Protein AF-X0WWG2-F1 (afdb_monomer_lite)

Sequence (124 aa):
EMFRPFAPSILHEHGHEYFRNYQESPYMERAISFRKEVKEKVPGVVHVDGTGRIQTVKRHWNEKFYDLITAFRKITGIPLIINTSFNVMGKPIIHSVEDAIAVFFTTGLDALVIEDWLFEKSKE

Foldseek 3Di:
DPADAWAKEFEQVCQVVFFDPGDADQPLPDKTATDPVCCVVCVRQAHPVRIGSYHYD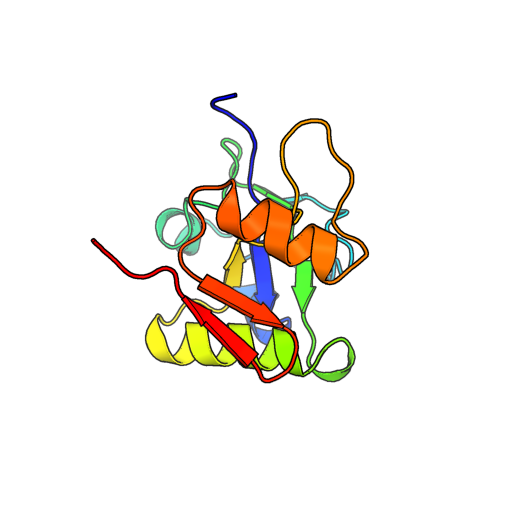DCVVPVVVQVVLVVVCVVRVGRIDTDDAQADPPDHRDDDPVRNVVSCVVDPDQWDDDPPDIDGDDDD

Radius of gyration: 15.63 Å; chains: 1; bounding box: 34×36×42 Å

Structure (mmCIF, N/CA/C/O backbone):
data_AF-X0WWG2-F1
#
_entry.id   AF-X0WWG2-F1
#
loop_
_atom_site.group_PDB
_atom_site.id
_atom_site.type_symbol
_atom_site.label_atom_id
_atom_site.label_alt_id
_atom_site.label_comp_id
_atom_site.label_asym_id
_atom_site.label_entity_id
_atom_site.label_seq_id
_atom_site.pdbx_PDB_ins_code
_atom_site.Cartn_x
_atom_site.Cartn_y
_atom_site.Cartn_z
_atom_site.occupancy
_atom_site.B_iso_or_equiv
_atom_site.auth_seq_id
_atom_site.auth_comp_id
_atom_site.auth_asym_id
_atom_site.auth_atom_id
_atom_site.pdbx_PDB_model_num
ATOM 1 N N . GLU A 1 1 ? 6.204 18.388 4.949 1.00 50.50 1 GLU A N 1
ATOM 2 C CA . GLU A 1 1 ? 7.228 18.185 3.900 1.00 50.50 1 GLU A CA 1
ATOM 3 C C . GLU A 1 1 ? 6.498 17.824 2.607 1.00 50.50 1 GLU A C 1
ATOM 5 O O . GLU A 1 1 ? 5.713 16.889 2.640 1.00 50.50 1 GLU A O 1
ATOM 10 N N . MET A 1 2 ? 6.646 18.598 1.524 1.00 55.53 2 MET A N 1
ATOM 11 C CA . MET A 1 2 ? 5.785 18.482 0.324 1.00 55.53 2 MET A CA 1
ATOM 12 C C . MET A 1 2 ? 6.144 17.326 -0.630 1.00 55.53 2 MET A C 1
ATOM 14 O O . MET A 1 2 ? 5.392 17.067 -1.560 1.00 55.53 2 MET A O 1
ATOM 18 N N . PHE A 1 3 ? 7.262 16.624 -0.414 1.00 61.81 3 PHE A N 1
ATOM 19 C CA . PHE A 1 3 ? 7.834 15.710 -1.416 1.00 61.81 3 PHE A CA 1
ATOM 20 C C . PHE A 1 3 ? 8.129 14.298 -0.899 1.00 61.81 3 PHE A C 1
ATOM 22 O O . PHE A 1 3 ? 8.975 13.610 -1.464 1.00 61.81 3 PHE A O 1
ATOM 29 N N . ARG A 1 4 ? 7.473 13.840 0.174 1.00 72.88 4 ARG A N 1
ATOM 30 C CA . ARG A 1 4 ? 7.683 12.469 0.659 1.00 72.88 4 ARG A CA 1
ATOM 31 C C . ARG A 1 4 ? 6.950 11.481 -0.262 1.00 72.88 4 ARG A C 1
ATOM 33 O O . ARG A 1 4 ? 5.722 11.525 -0.296 1.00 72.88 4 ARG A O 1
ATOM 40 N N . PRO A 1 5 ? 7.658 10.610 -1.004 1.00 80.00 5 PRO A N 1
ATOM 41 C CA . PRO A 1 5 ? 7.002 9.665 -1.894 1.00 80.00 5 PRO A CA 1
ATOM 42 C C . PRO A 1 5 ? 6.290 8.561 -1.104 1.00 80.00 5 PRO A C 1
ATOM 44 O O . PRO A 1 5 ? 6.786 8.112 -0.067 1.00 80.00 5 PRO A O 1
ATOM 47 N N . PHE A 1 6 ? 5.154 8.093 -1.624 1.00 89.88 6 PHE A N 1
ATOM 48 C CA . PHE A 1 6 ? 4.428 6.945 -1.084 1.00 89.88 6 PHE A CA 1
ATOM 49 C C . PHE A 1 6 ? 4.765 5.658 -1.837 1.00 89.88 6 PHE A C 1
ATOM 51 O O . PHE A 1 6 ? 5.034 5.663 -3.037 1.00 89.88 6 PHE A O 1
ATOM 58 N N . ALA A 1 7 ? 4.736 4.542 -1.112 1.00 92.94 7 ALA A N 1
ATOM 59 C CA . ALA A 1 7 ? 5.033 3.220 -1.642 1.00 92.94 7 ALA A CA 1
ATOM 60 C C . ALA A 1 7 ? 3.741 2.490 -2.051 1.00 92.94 7 ALA A C 1
ATOM 62 O O . ALA A 1 7 ? 2.783 2.478 -1.271 1.00 92.94 7 ALA A O 1
ATOM 63 N N . PRO A 1 8 ? 3.694 1.859 -3.239 1.00 96.88 8 PRO A N 1
ATOM 64 C CA . PRO A 1 8 ? 2.597 0.977 -3.606 1.00 96.88 8 PRO A CA 1
ATOM 65 C C . PRO A 1 8 ? 2.798 -0.439 -3.061 1.00 96.88 8 PRO A C 1
ATOM 67 O O . PRO A 1 8 ? 3.853 -1.042 -3.264 1.00 96.88 8 PRO A O 1
ATOM 70 N N . SER A 1 9 ? 1.750 -1.017 -2.485 1.00 98.38 9 SER A N 1
ATOM 71 C CA . SER A 1 9 ? 1.622 -2.463 -2.289 1.00 98.38 9 SER A CA 1
ATOM 72 C C . SER A 1 9 ? 0.783 -3.051 -3.414 1.00 98.38 9 SER A C 1
ATOM 74 O O . SER A 1 9 ? -0.361 -2.642 -3.585 1.00 98.38 9 SER A O 1
ATOM 76 N N . ILE A 1 10 ? 1.346 -3.981 -4.189 1.00 98.50 10 ILE A N 1
ATOM 77 C CA . ILE A 1 10 ? 0.729 -4.554 -5.394 1.00 98.50 10 ILE A CA 1
ATOM 78 C C . ILE A 1 10 ? 0.554 -6.071 -5.272 1.00 98.50 10 ILE A C 1
ATOM 80 O O . ILE A 1 10 ? 1.446 -6.773 -4.784 1.00 98.50 10 ILE A O 1
ATOM 84 N N . LEU A 1 11 ? -0.579 -6.575 -5.766 1.00 98.75 11 LEU A N 1
ATOM 85 C CA . LEU A 1 11 ? -0.804 -8.009 -5.956 1.00 98.75 11 LEU A CA 1
ATOM 86 C C . LEU A 1 11 ? 0.223 -8.576 -6.941 1.00 98.75 11 LEU A C 1
ATOM 88 O O . LEU A 1 11 ? 0.357 -8.084 -8.064 1.00 98.75 11 LEU A O 1
ATOM 92 N N . HIS A 1 12 ? 0.948 -9.607 -6.517 1.00 98.44 12 HIS A N 1
ATOM 93 C CA . HIS A 1 12 ? 2.068 -10.176 -7.265 1.00 98.44 12 HIS A CA 1
ATOM 94 C C . HIS A 1 12 ? 1.725 -10.517 -8.723 1.00 98.44 12 HIS A C 1
ATOM 96 O O . HIS A 1 12 ? 2.475 -10.166 -9.633 1.00 98.44 12 HIS A O 1
ATOM 102 N N . GLU A 1 13 ? 0.570 -11.140 -8.953 1.00 98.44 13 GLU A N 1
ATOM 103 C CA . GLU A 1 13 ? 0.089 -11.560 -10.270 1.00 98.44 13 GLU A CA 1
ATOM 104 C C . GLU A 1 13 ? -0.103 -10.398 -11.258 1.00 98.44 13 GLU A C 1
ATOM 106 O O . GLU A 1 13 ? -0.016 -10.605 -12.465 1.00 98.44 13 GLU A O 1
ATOM 111 N N . HIS A 1 14 ? -0.286 -9.170 -10.761 1.00 98.25 14 HIS A N 1
ATOM 112 C CA . HIS A 1 14 ? -0.435 -7.962 -11.576 1.00 98.25 14 HIS A CA 1
ATOM 113 C C . HIS A 1 14 ? 0.859 -7.139 -11.677 1.00 98.25 14 HIS A C 1
ATOM 115 O O . HIS A 1 14 ? 0.905 -6.130 -12.385 1.00 98.25 14 HIS A O 1
ATOM 121 N N . GLY A 1 15 ? 1.941 -7.558 -11.013 1.00 97.69 15 GLY A N 1
ATOM 122 C CA . GLY A 1 15 ? 3.212 -6.831 -10.977 1.00 97.69 15 GLY A CA 1
ATOM 123 C C . GLY A 1 15 ? 3.767 -6.498 -12.365 1.00 97.69 15 GLY A C 1
ATOM 124 O O . GLY A 1 15 ? 4.146 -5.356 -12.642 1.00 97.69 15 GLY A O 1
ATOM 125 N N . HIS A 1 16 ? 3.743 -7.472 -13.277 1.00 97.75 16 HIS A N 1
ATOM 126 C CA . HIS A 1 16 ? 4.247 -7.319 -14.645 1.00 97.75 16 HIS A CA 1
ATOM 127 C C . HIS A 1 16 ? 3.423 -6.359 -15.515 1.00 97.75 16 HIS A C 1
ATOM 129 O O . HIS A 1 16 ? 3.956 -5.841 -16.502 1.00 97.75 16 HIS A O 1
ATOM 135 N N . GLU A 1 17 ? 2.160 -6.106 -15.163 1.00 97.62 17 GLU A N 1
ATOM 136 C CA . GLU A 1 17 ? 1.277 -5.161 -15.860 1.00 97.62 17 GLU A CA 1
ATOM 137 C C . GLU A 1 17 ? 1.572 -3.707 -15.472 1.00 97.62 17 GLU A C 1
ATOM 139 O O . GLU A 1 17 ? 1.309 -2.799 -16.257 1.00 97.62 17 GLU A O 1
ATOM 144 N N . TYR A 1 18 ? 2.149 -3.479 -14.286 1.00 97.81 18 TYR A N 1
ATOM 145 C CA . TYR A 1 18 ? 2.417 -2.136 -13.763 1.00 97.81 18 TYR A CA 1
ATOM 146 C C . TYR A 1 18 ? 3.889 -1.732 -13.845 1.00 97.81 18 TYR A C 1
ATOM 148 O O . TYR A 1 18 ? 4.189 -0.553 -14.038 1.00 97.81 18 TYR A O 1
ATOM 156 N N . PHE A 1 19 ? 4.815 -2.688 -13.753 1.00 97.75 19 PHE A N 1
ATOM 157 C CA . PHE A 1 19 ? 6.248 -2.413 -13.646 1.00 97.75 19 PHE A CA 1
ATOM 158 C C . PHE A 1 19 ? 7.055 -3.015 -14.800 1.00 97.75 19 PHE A C 1
ATOM 160 O O . PHE A 1 19 ? 6.789 -4.116 -15.287 1.00 97.75 19 PHE A O 1
ATOM 167 N N . ARG A 1 20 ? 8.080 -2.280 -15.246 1.00 97.19 20 ARG A N 1
ATOM 168 C CA . ARG A 1 20 ? 9.086 -2.780 -16.194 1.00 97.19 20 ARG A CA 1
ATOM 169 C C . ARG A 1 20 ? 10.062 -3.683 -15.450 1.00 97.19 20 ARG A C 1
ATOM 171 O O . ARG A 1 20 ? 10.541 -3.293 -14.391 1.00 97.19 20 ARG A O 1
ATOM 178 N N . ASN A 1 21 ? 10.386 -4.843 -16.026 1.00 94.06 21 ASN A N 1
ATOM 179 C CA . ASN A 1 21 ? 11.281 -5.836 -15.414 1.00 94.06 21 ASN A CA 1
ATOM 180 C C . ASN A 1 21 ? 10.887 -6.151 -13.964 1.00 94.06 21 ASN A C 1
ATOM 182 O O . ASN A 1 21 ? 11.736 -6.140 -13.075 1.00 94.06 21 ASN A O 1
ATOM 186 N N . TYR A 1 22 ? 9.586 -6.352 -13.731 1.00 96.75 22 TYR A N 1
ATOM 187 C CA . TYR A 1 22 ? 9.053 -6.611 -12.401 1.00 96.75 22 TYR A CA 1
ATOM 188 C C . TYR A 1 22 ? 9.821 -7.743 -11.709 1.00 96.75 22 TYR A C 1
ATOM 190 O O . TYR A 1 22 ? 10.061 -8.804 -12.287 1.00 96.75 22 TYR A O 1
ATOM 198 N N . GLN A 1 23 ? 10.195 -7.472 -10.465 1.00 94.88 23 GLN A N 1
ATOM 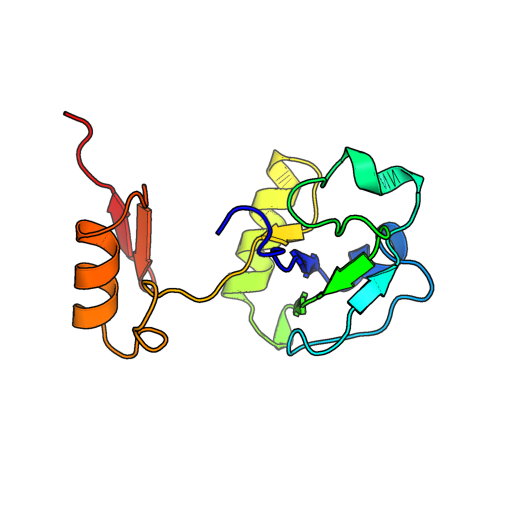199 C CA . GLN A 1 23 ? 10.799 -8.412 -9.540 1.00 94.88 23 GLN A CA 1
ATOM 200 C C . GLN A 1 23 ? 10.069 -8.289 -8.213 1.00 94.88 23 GLN A C 1
ATOM 202 O O . GLN A 1 23 ? 9.623 -7.203 -7.836 1.00 94.88 23 GLN A O 1
ATOM 207 N N . GLU A 1 24 ? 9.980 -9.399 -7.497 1.00 96.12 24 GLU A N 1
ATOM 208 C CA . GLU A 1 24 ? 9.415 -9.396 -6.158 1.00 96.12 24 GLU A CA 1
ATOM 209 C C . GLU A 1 24 ? 10.258 -8.522 -5.228 1.00 96.12 24 GLU A C 1
ATOM 211 O O . GLU A 1 24 ? 11.487 -8.585 -5.224 1.00 96.12 24 GLU A O 1
ATOM 216 N N . SER A 1 25 ? 9.572 -7.712 -4.430 1.00 96.31 25 SER A N 1
ATOM 217 C CA . SER A 1 25 ? 10.173 -6.886 -3.386 1.00 96.31 25 SER A CA 1
ATOM 218 C C . SER A 1 25 ? 9.229 -6.898 -2.183 1.00 96.31 25 SER A C 1
ATOM 220 O O . SER A 1 25 ? 8.301 -6.093 -2.119 1.00 96.31 25 SER A O 1
ATOM 222 N N . PRO A 1 26 ? 9.337 -7.894 -1.289 1.00 95.81 26 PRO A N 1
ATOM 223 C CA . PRO A 1 26 ? 8.405 -8.053 -0.171 1.00 95.81 26 PRO A CA 1
ATOM 224 C C . PRO A 1 26 ? 8.549 -6.977 0.917 1.00 95.81 26 PRO A C 1
ATOM 226 O O . PRO A 1 26 ? 7.614 -6.789 1.697 1.00 95.81 26 PRO A O 1
ATOM 229 N N . TYR A 1 27 ? 9.675 -6.257 0.974 1.00 95.94 27 TYR A N 1
ATOM 230 C CA . TYR A 1 27 ? 10.030 -5.386 2.100 1.00 95.94 27 TYR A CA 1
ATOM 231 C C . TYR A 1 27 ? 10.165 -3.907 1.722 1.00 95.94 27 TYR A C 1
ATOM 233 O O . TYR A 1 27 ? 10.749 -3.134 2.481 1.00 95.94 27 TYR A O 1
ATOM 241 N N . MET A 1 28 ? 9.616 -3.486 0.575 1.00 94.62 28 MET A N 1
ATOM 242 C CA . MET A 1 28 ? 9.735 -2.104 0.091 1.00 94.62 28 MET A CA 1
ATOM 243 C C . MET A 1 28 ? 11.185 -1.627 -0.019 1.00 94.62 28 MET A C 1
ATOM 245 O O . MET A 1 28 ? 11.489 -0.465 0.243 1.00 94.62 28 MET A O 1
ATOM 249 N N . GLU A 1 29 ? 12.099 -2.513 -0.401 1.00 93.50 29 GLU A N 1
ATOM 250 C CA . GLU A 1 29 ? 13.531 -2.222 -0.450 1.00 93.50 29 GLU A CA 1
ATOM 251 C C . GLU A 1 29 ? 14.023 -1.799 -1.842 1.00 93.50 29 GLU A C 1
ATOM 253 O O . GLU A 1 29 ? 15.159 -1.347 -1.983 1.00 93.50 29 GLU A O 1
ATOM 258 N N . ARG A 1 30 ? 13.174 -1.901 -2.878 1.00 92.38 30 ARG A N 1
ATOM 259 C CA . ARG A 1 30 ? 13.539 -1.600 -4.273 1.00 92.38 30 ARG A CA 1
ATOM 260 C C . ARG A 1 30 ? 12.592 -0.596 -4.916 1.00 92.38 30 ARG A C 1
ATOM 262 O O . ARG A 1 30 ? 11.374 -0.753 -4.868 1.00 92.38 30 ARG A O 1
ATOM 269 N N . ALA A 1 31 ? 13.167 0.403 -5.582 1.00 95.19 31 ALA A N 1
ATOM 270 C CA . ALA A 1 31 ? 12.444 1.253 -6.520 1.00 95.19 31 ALA A CA 1
ATOM 271 C C . ALA A 1 31 ? 12.498 0.635 -7.921 1.00 95.19 31 ALA A C 1
ATOM 273 O O . ALA A 1 31 ? 13.578 0.342 -8.434 1.00 95.19 31 ALA A O 1
ATOM 274 N N . ILE A 1 32 ? 11.335 0.430 -8.540 1.00 95.69 32 ILE A N 1
ATOM 275 C CA . ILE A 1 32 ? 11.213 -0.149 -9.882 1.00 95.69 32 ILE A CA 1
ATOM 276 C C . ILE A 1 32 ? 10.461 0.832 -10.781 1.00 95.69 32 ILE A C 1
ATOM 278 O O . ILE A 1 32 ? 9.581 1.568 -10.340 1.00 95.69 32 ILE A O 1
ATOM 282 N N . SER A 1 33 ? 10.826 0.875 -12.062 1.00 97.50 33 SER A N 1
ATOM 283 C CA . SER A 1 33 ? 10.157 1.725 -13.047 1.00 97.50 33 SER A CA 1
ATOM 284 C C . SER A 1 33 ? 8.734 1.256 -13.335 1.00 97.50 33 SER A C 1
ATOM 286 O O . SER A 1 33 ? 8.537 0.114 -13.755 1.00 97.50 33 SER A O 1
ATOM 288 N N . PHE A 1 34 ? 7.768 2.168 -13.265 1.00 97.88 34 PHE A N 1
ATOM 289 C CA . PHE A 1 34 ? 6.442 1.922 -13.820 1.00 97.88 34 PHE A CA 1
ATOM 290 C C . PHE A 1 34 ? 6.484 1.826 -15.349 1.00 97.88 34 PHE A C 1
ATOM 292 O O . PHE A 1 34 ? 7.308 2.456 -16.028 1.00 97.88 34 PHE A O 1
ATOM 299 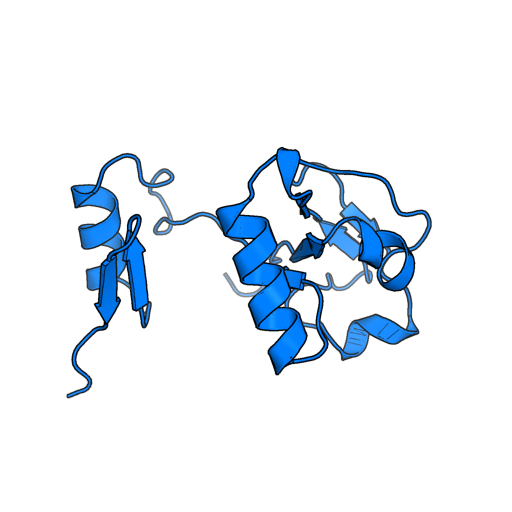N N . ARG A 1 35 ? 5.549 1.058 -15.902 1.00 98.00 35 ARG A N 1
ATOM 300 C CA . ARG A 1 35 ? 5.188 1.109 -17.320 1.00 98.00 35 ARG A CA 1
ATOM 301 C C . ARG A 1 35 ? 4.501 2.435 -17.635 1.00 98.00 35 ARG A C 1
ATOM 303 O O . ARG A 1 35 ? 3.804 2.991 -16.792 1.00 98.00 35 ARG A O 1
ATOM 310 N N . LYS A 1 36 ? 4.715 2.972 -18.837 1.00 96.62 36 LYS A N 1
ATOM 311 C CA . LYS A 1 36 ? 4.263 4.328 -19.196 1.00 96.62 36 LYS A CA 1
ATOM 312 C C . LYS A 1 36 ? 2.736 4.442 -19.160 1.00 96.62 36 LYS A C 1
ATOM 314 O O . LYS A 1 36 ? 2.214 5.470 -18.750 1.00 96.62 36 LYS A O 1
ATOM 319 N N . GLU A 1 37 ? 2.047 3.372 -19.531 1.00 96.12 37 GLU A N 1
ATOM 320 C CA . GLU A 1 37 ? 0.600 3.296 -19.736 1.00 96.12 37 GLU A CA 1
ATOM 321 C C . GLU A 1 37 ? -0.201 3.312 -18.423 1.00 96.12 37 GLU A C 1
ATOM 323 O O . GLU A 1 37 ? -1.408 3.552 -18.439 1.00 96.12 37 GLU A O 1
ATOM 328 N N . VAL A 1 38 ? 0.452 3.044 -17.285 1.00 96.19 38 VAL A N 1
ATOM 329 C CA . VAL A 1 38 ? -0.206 2.973 -15.971 1.00 96.19 38 VAL A CA 1
ATOM 330 C C . VAL A 1 38 ? 0.108 4.156 -15.060 1.00 96.19 38 VAL A C 1
ATOM 332 O O . VAL A 1 38 ? -0.592 4.329 -14.071 1.00 96.19 38 VAL A O 1
ATOM 335 N N . LYS A 1 39 ? 1.119 4.983 -15.371 1.00 95.38 39 LYS A N 1
ATOM 336 C CA . LYS A 1 39 ? 1.574 6.069 -14.478 1.00 95.38 39 LYS A CA 1
ATOM 337 C C . LYS A 1 39 ? 0.442 7.024 -14.098 1.00 95.38 39 LYS A C 1
ATOM 339 O O . LYS A 1 39 ? 0.214 7.260 -12.918 1.00 95.38 39 LYS A O 1
ATOM 344 N N . GLU A 1 40 ? -0.319 7.472 -15.093 1.00 95.19 40 GLU A N 1
ATOM 345 C CA . GLU A 1 40 ? -1.456 8.384 -14.902 1.00 95.19 40 GLU A CA 1
ATOM 346 C C . GLU A 1 40 ? -2.631 7.741 -14.151 1.00 95.19 40 GLU A C 1
ATOM 348 O O . GLU A 1 40 ? -3.479 8.444 -13.612 1.00 95.19 40 GLU A O 1
ATOM 353 N N . LYS A 1 41 ? -2.693 6.403 -14.083 1.00 95.31 41 LYS A N 1
ATOM 354 C CA . LYS A 1 41 ? -3.737 5.695 -13.328 1.00 95.31 41 LYS A CA 1
ATOM 355 C C . LYS A 1 41 ? -3.458 5.676 -11.828 1.00 95.31 41 LYS A C 1
ATOM 357 O O . LYS A 1 41 ? -4.391 5.528 -11.046 1.00 95.31 41 LYS A O 1
ATOM 362 N N . VAL A 1 42 ? -2.190 5.777 -11.425 1.00 95.88 42 VAL A N 1
ATOM 363 C CA . VAL A 1 42 ? -1.755 5.641 -10.025 1.00 95.88 42 VAL A CA 1
ATOM 364 C C . VAL A 1 42 ? -0.750 6.729 -9.610 1.00 95.88 42 VAL A C 1
ATOM 366 O O . VAL A 1 42 ? 0.277 6.420 -9.007 1.00 95.88 42 VAL A O 1
ATOM 369 N N . PRO A 1 43 ? -1.019 8.022 -9.879 1.00 94.38 43 PRO A N 1
ATOM 370 C CA . PRO A 1 43 ? -0.030 9.088 -9.694 1.00 94.38 43 PRO A CA 1
ATOM 371 C C . PRO A 1 43 ? 0.428 9.244 -8.236 1.00 94.38 43 PRO A C 1
ATOM 373 O O . PRO A 1 43 ? 1.558 9.652 -7.992 1.00 94.38 43 PRO A O 1
ATOM 376 N N . GLY A 1 44 ? -0.403 8.856 -7.259 1.00 93.12 44 GLY A N 1
ATOM 377 C CA . GLY A 1 44 ? -0.085 8.956 -5.829 1.00 93.12 44 GLY A CA 1
ATOM 378 C C . GLY A 1 44 ? 1.100 8.103 -5.356 1.00 93.12 44 GLY A C 1
ATOM 379 O O . GLY A 1 44 ? 1.591 8.320 -4.254 1.00 93.12 44 GLY A O 1
ATOM 380 N N . VAL A 1 45 ? 1.569 7.153 -6.171 1.00 94.94 45 VAL A N 1
ATOM 381 C CA . VAL A 1 45 ? 2.687 6.238 -5.855 1.00 94.94 45 VAL A CA 1
ATOM 382 C C . VAL A 1 45 ? 3.826 6.299 -6.879 1.00 94.94 45 VAL A C 1
ATOM 384 O O . VAL A 1 45 ? 4.753 5.489 -6.828 1.00 94.94 45 VAL A O 1
ATOM 387 N N . VAL A 1 46 ? 3.757 7.234 -7.830 1.00 95.44 46 VAL A N 1
ATOM 388 C CA . VAL A 1 46 ? 4.753 7.406 -8.894 1.00 95.44 46 VAL A CA 1
ATOM 389 C C . VAL A 1 46 ? 5.676 8.562 -8.518 1.00 95.44 46 VAL A C 1
ATOM 391 O O . VAL A 1 46 ? 5.245 9.699 -8.352 1.00 95.44 46 VAL A O 1
ATOM 394 N N . HIS A 1 47 ? 6.968 8.279 -8.386 1.00 93.62 47 HIS A N 1
ATOM 395 C CA . HIS A 1 47 ? 8.000 9.293 -8.201 1.00 93.62 47 HIS A CA 1
ATOM 396 C C . HIS A 1 47 ? 8.148 10.159 -9.461 1.00 93.62 47 HIS A C 1
ATOM 398 O O . HIS A 1 47 ? 7.782 9.750 -10.563 1.00 93.62 47 HIS A O 1
ATOM 404 N N . VAL A 1 48 ? 8.774 11.333 -9.325 1.00 92.06 48 VAL A N 1
ATOM 405 C CA . VAL A 1 48 ? 9.000 12.277 -10.439 1.00 92.06 48 VAL A CA 1
ATOM 406 C C . VAL A 1 48 ? 9.780 11.643 -11.604 1.00 92.06 48 VAL A C 1
ATOM 408 O O . VAL A 1 48 ? 9.527 11.958 -12.764 1.00 92.06 48 VAL A O 1
ATOM 411 N N . ASP A 1 49 ? 10.684 10.701 -11.322 1.00 93.44 49 ASP A N 1
ATOM 412 C CA . ASP A 1 49 ? 11.445 9.950 -12.333 1.00 93.44 49 ASP A CA 1
ATOM 413 C C . ASP A 1 49 ? 10.666 8.765 -12.951 1.00 93.44 49 ASP A C 1
ATOM 415 O O . ASP A 1 49 ? 11.155 8.062 -13.842 1.00 93.44 49 ASP A O 1
ATOM 419 N N . GLY A 1 50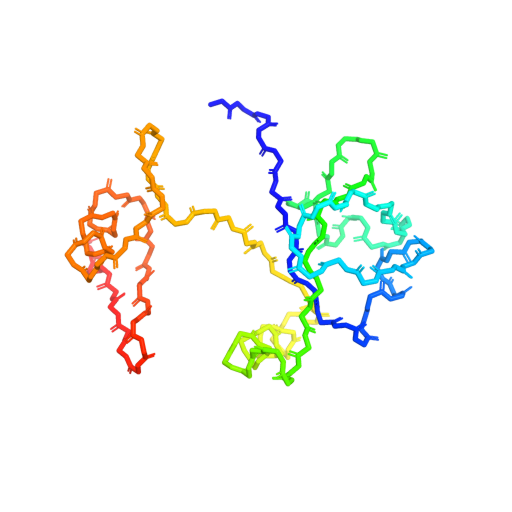 ? 9.425 8.539 -12.513 1.00 94.81 50 GLY A N 1
ATOM 420 C CA . GLY A 1 50 ? 8.561 7.457 -12.966 1.00 94.81 50 GLY A CA 1
ATOM 421 C C . GLY A 1 50 ? 8.815 6.102 -12.302 1.00 94.81 50 GLY A C 1
ATOM 422 O O . GLY A 1 50 ? 8.329 5.091 -12.822 1.00 94.81 50 GLY A O 1
ATOM 423 N N . THR A 1 51 ? 9.581 6.055 -11.212 1.00 95.81 51 THR A N 1
ATOM 424 C CA . THR A 1 51 ? 9.762 4.859 -10.377 1.00 95.81 51 THR A CA 1
ATOM 425 C C . THR A 1 51 ? 8.767 4.819 -9.215 1.00 95.81 51 THR A C 1
ATOM 427 O O . THR A 1 51 ? 8.062 5.787 -8.954 1.00 95.81 51 THR A O 1
ATOM 430 N N . GLY A 1 52 ? 8.673 3.686 -8.526 1.00 94.88 52 GLY A N 1
ATOM 431 C CA . GLY A 1 52 ? 7.978 3.566 -7.246 1.00 94.88 52 GLY A CA 1
ATOM 432 C C . GLY A 1 52 ? 8.626 2.484 -6.401 1.00 94.88 52 GLY A C 1
ATOM 433 O O . GLY A 1 52 ? 9.118 1.488 -6.937 1.00 94.88 52 GLY A O 1
ATOM 434 N N . ARG A 1 53 ? 8.661 2.688 -5.082 1.00 95.75 53 ARG A N 1
ATOM 435 C CA . ARG A 1 53 ? 9.236 1.722 -4.138 1.00 95.75 53 ARG A CA 1
ATOM 436 C C . ARG A 1 53 ? 8.196 0.691 -3.726 1.00 95.75 53 ARG A C 1
ATOM 438 O O . ARG A 1 53 ? 7.355 0.984 -2.886 1.00 95.75 53 ARG A O 1
ATOM 445 N N . ILE A 1 54 ? 8.232 -0.484 -4.335 1.00 96.19 54 ILE A N 1
ATOM 446 C CA . ILE A 1 54 ? 7.090 -1.400 -4.312 1.00 96.19 54 ILE A CA 1
ATOM 447 C C . ILE A 1 54 ? 7.132 -2.365 -3.128 1.00 96.19 54 ILE A C 1
ATOM 449 O O . ILE A 1 54 ? 8.199 -2.820 -2.736 1.00 96.19 54 ILE A O 1
ATOM 453 N N . GLN A 1 55 ? 5.962 -2.764 -2.641 1.00 98.31 55 GLN A N 1
ATOM 454 C CA . GLN A 1 55 ? 5.778 -3.986 -1.869 1.00 98.31 55 GLN A CA 1
ATOM 455 C C . GLN A 1 55 ? 5.035 -5.015 -2.715 1.00 98.31 55 GLN A C 1
ATOM 457 O O . GLN A 1 55 ? 3.931 -4.764 -3.192 1.00 98.31 55 GLN A O 1
ATOM 462 N N . THR A 1 56 ? 5.614 -6.197 -2.875 1.00 98.38 56 THR A N 1
ATOM 463 C CA . THR A 1 56 ? 4.921 -7.347 -3.459 1.00 98.38 56 THR A CA 1
ATOM 464 C C . THR A 1 56 ? 4.070 -8.038 -2.409 1.00 98.38 56 THR A C 1
ATOM 466 O O . THR A 1 56 ? 4.568 -8.381 -1.339 1.00 98.38 56 THR A O 1
ATOM 469 N N . VAL A 1 57 ? 2.805 -8.287 -2.739 1.00 98.56 57 VAL A N 1
ATOM 470 C CA . VAL A 1 57 ? 1.858 -8.982 -1.867 1.00 98.56 57 VAL A CA 1
ATOM 471 C C . VAL A 1 57 ? 1.435 -10.295 -2.515 1.00 98.56 57 VAL A C 1
ATOM 473 O O . VAL A 1 57 ? 0.941 -10.320 -3.642 1.00 98.56 57 VAL A O 1
ATOM 476 N N . LYS A 1 58 ? 1.621 -11.392 -1.779 1.00 98.62 58 LYS A N 1
ATOM 477 C CA . LYS A 1 58 ? 1.140 -12.732 -2.127 1.00 98.62 58 LYS A CA 1
ATOM 478 C C . LYS A 1 58 ? 0.223 -13.231 -1.024 1.00 98.62 58 LYS A C 1
ATOM 480 O O . LYS A 1 58 ? 0.512 -13.032 0.155 1.00 98.62 58 LYS A O 1
ATOM 485 N N . ARG A 1 59 ? -0.833 -13.952 -1.402 1.00 98.38 59 ARG A N 1
ATOM 486 C CA . ARG A 1 59 ? -1.835 -14.452 -0.452 1.00 98.38 59 ARG A CA 1
ATOM 487 C C . ARG A 1 59 ? -1.238 -15.309 0.667 1.00 98.38 59 ARG A C 1
ATOM 489 O O . ARG A 1 59 ? -1.606 -15.138 1.818 1.00 98.38 59 ARG A O 1
ATOM 496 N N . HIS A 1 60 ? -0.260 -16.162 0.354 1.00 98.19 60 HIS A N 1
ATOM 497 C CA . HIS A 1 60 ? 0.396 -17.017 1.352 1.00 98.19 60 HIS A CA 1
ATOM 498 C C . HIS A 1 60 ? 1.371 -16.274 2.286 1.00 98.19 60 HIS A C 1
ATOM 500 O O . HIS A 1 60 ? 1.820 -16.862 3.264 1.00 98.19 60 HIS A O 1
ATOM 506 N N . TRP A 1 61 ? 1.727 -15.016 1.996 1.00 97.62 61 TRP A N 1
ATOM 507 C CA . TRP A 1 61 ? 2.513 -14.175 2.911 1.00 97.62 61 TRP A CA 1
ATOM 508 C C . TRP A 1 61 ? 1.621 -13.401 3.875 1.00 97.62 61 TRP A C 1
ATOM 510 O O . TRP A 1 61 ? 1.969 -13.242 5.040 1.00 97.62 61 TRP A O 1
ATOM 520 N N . ASN A 1 62 ? 0.486 -12.897 3.387 1.00 97.56 62 ASN A N 1
ATOM 521 C CA . ASN A 1 62 ? -0.488 -12.175 4.195 1.00 97.56 62 ASN A CA 1
ATOM 522 C C . ASN A 1 62 ? -1.863 -12.217 3.514 1.00 97.56 62 ASN A C 1
ATOM 524 O O . ASN A 1 62 ? -2.134 -11.434 2.601 1.00 97.56 62 ASN A O 1
ATOM 528 N N . GLU A 1 63 ? -2.721 -13.138 3.954 1.00 98.12 63 GLU A N 1
ATOM 529 C CA . GLU A 1 63 ? -4.038 -13.364 3.352 1.00 98.12 63 GLU A CA 1
ATOM 530 C C . GLU A 1 63 ? -4.959 -12.151 3.525 1.00 98.12 63 GLU A C 1
ATOM 532 O O . GLU A 1 63 ? -5.498 -11.662 2.535 1.00 98.12 63 GLU A O 1
ATOM 537 N N . LYS A 1 64 ? -5.061 -11.596 4.744 1.00 97.38 64 LYS A N 1
ATOM 538 C CA . LYS A 1 64 ? -5.920 -10.432 5.033 1.00 97.38 64 LYS A CA 1
ATOM 539 C C . LYS A 1 64 ? -5.545 -9.221 4.168 1.00 97.38 64 LYS A C 1
ATOM 541 O O . LYS A 1 64 ? -6.416 -8.571 3.594 1.00 97.38 64 LYS A O 1
ATOM 546 N N . PHE A 1 65 ? -4.250 -8.927 4.032 1.00 98.06 65 PHE A N 1
ATOM 547 C CA . PHE A 1 65 ? -3.786 -7.791 3.230 1.00 98.06 65 PHE A CA 1
ATOM 548 C C . PHE A 1 65 ? -3.944 -8.031 1.723 1.00 98.06 65 PHE A C 1
ATOM 550 O O . PHE A 1 65 ? -4.322 -7.123 0.985 1.00 98.06 65 PHE A O 1
ATOM 557 N N . TYR A 1 66 ? -3.709 -9.260 1.257 1.00 98.69 66 TYR A N 1
ATOM 558 C CA . TYR A 1 66 ? -3.974 -9.642 -0.129 1.00 98.69 66 TYR A CA 1
ATOM 559 C C . TYR A 1 66 ? -5.465 -9.505 -0.476 1.00 98.69 66 TYR A C 1
ATOM 561 O O . TYR A 1 66 ? -5.815 -8.936 -1.514 1.00 98.69 66 TYR A O 1
ATOM 569 N N . ASP A 1 67 ? -6.351 -9.979 0.401 1.00 98.38 67 ASP A N 1
ATOM 570 C CA . ASP A 1 67 ? -7.798 -9.929 0.195 1.00 98.38 67 ASP A CA 1
ATOM 571 C C . ASP A 1 67 ? -8.316 -8.476 0.237 1.00 98.38 67 ASP A C 1
ATOM 573 O O . ASP A 1 67 ? -9.174 -8.118 -0.574 1.00 98.38 67 ASP A O 1
ATOM 577 N N . LEU A 1 68 ? -7.727 -7.603 1.070 1.00 98.25 68 LEU A N 1
ATOM 578 C CA . LEU A 1 68 ? -7.992 -6.157 1.068 1.00 98.25 68 LEU A CA 1
ATOM 579 C C . LEU A 1 68 ? -7.683 -5.518 -0.295 1.00 98.25 68 LEU A C 1
ATOM 581 O O . LEU A 1 68 ? -8.534 -4.838 -0.873 1.00 98.25 68 LEU A O 1
ATOM 585 N N . ILE A 1 69 ? -6.484 -5.750 -0.839 1.00 98.69 69 ILE A N 1
ATOM 586 C CA . ILE A 1 69 ? -6.096 -5.189 -2.143 1.00 98.69 69 ILE A CA 1
ATOM 587 C C . ILE A 1 69 ? -6.954 -5.798 -3.261 1.00 98.69 69 ILE A C 1
ATOM 589 O O . ILE A 1 69 ? -7.356 -5.102 -4.193 1.00 98.69 69 ILE A O 1
ATOM 593 N N . THR A 1 70 ? -7.302 -7.081 -3.155 1.00 98.75 70 THR A N 1
ATOM 594 C CA . THR A 1 70 ? -8.211 -7.751 -4.093 1.00 98.75 70 THR A CA 1
ATOM 595 C C . THR A 1 70 ? -9.606 -7.128 -4.074 1.00 98.75 70 THR A C 1
ATOM 597 O O . THR A 1 70 ? -10.192 -6.909 -5.136 1.00 98.75 70 THR A O 1
ATOM 600 N N . ALA A 1 71 ? -10.149 -6.814 -2.896 1.00 98.62 71 ALA A N 1
ATOM 601 C CA . ALA A 1 71 ? -11.427 -6.122 -2.758 1.00 98.62 71 ALA A CA 1
ATOM 602 C C . ALA A 1 71 ? -11.360 -4.707 -3.352 1.00 98.62 71 ALA A C 1
ATOM 604 O O . ALA A 1 71 ? -12.223 -4.342 -4.151 1.00 98.62 71 ALA A O 1
ATOM 605 N N . PHE A 1 72 ? -10.293 -3.956 -3.061 1.00 98.56 72 PHE A N 1
ATOM 606 C CA . PHE A 1 72 ? -10.054 -2.642 -3.661 1.00 98.56 72 PHE A CA 1
ATOM 607 C C . PHE A 1 72 ? -10.011 -2.717 -5.193 1.00 98.56 72 PHE A C 1
ATOM 609 O O . PHE A 1 72 ? -10.702 -1.956 -5.871 1.00 98.56 72 PHE A O 1
ATOM 616 N N . ARG A 1 73 ? -9.291 -3.696 -5.752 1.00 98.44 73 ARG A N 1
ATOM 617 C CA . ARG A 1 73 ? -9.224 -3.951 -7.197 1.00 98.44 73 ARG A CA 1
ATOM 618 C C . ARG A 1 73 ? -10.585 -4.277 -7.800 1.00 98.44 73 ARG A C 1
ATOM 620 O O . ARG A 1 73 ? -10.875 -3.812 -8.895 1.00 98.44 73 ARG A O 1
ATOM 627 N N . LYS A 1 74 ? -11.422 -5.075 -7.129 1.00 98.62 74 LYS A N 1
ATOM 628 C CA . LYS A 1 74 ? -12.776 -5.391 -7.622 1.00 98.62 74 LYS A CA 1
ATOM 629 C C . LYS A 1 74 ? -13.636 -4.133 -7.776 1.00 98.62 74 LYS A C 1
ATOM 631 O O . LYS A 1 74 ? -14.467 -4.092 -8.674 1.00 98.62 74 LYS A O 1
ATOM 636 N N . ILE A 1 75 ? -13.420 -3.130 -6.925 1.00 98.50 75 ILE A N 1
ATOM 637 C CA . ILE A 1 75 ? -14.159 -1.861 -6.941 1.00 98.50 75 ILE A CA 1
ATOM 638 C C . ILE A 1 75 ? -13.566 -0.885 -7.967 1.00 98.50 75 ILE A C 1
ATOM 640 O O . ILE A 1 75 ? -14.305 -0.240 -8.703 1.00 98.50 75 ILE A O 1
ATOM 644 N N . THR A 1 76 ? -12.238 -0.761 -8.019 1.00 97.88 76 THR A N 1
ATOM 645 C CA . THR A 1 76 ? -11.558 0.324 -8.754 1.00 97.88 76 THR A CA 1
ATOM 646 C C . THR A 1 76 ? -10.887 -0.115 -10.055 1.00 97.88 76 THR A C 1
ATOM 648 O O . THR A 1 76 ? -10.502 0.719 -10.870 1.00 97.88 76 THR A O 1
ATOM 651 N N . GLY A 1 77 ? -10.683 -1.418 -10.244 1.00 97.94 77 GLY A N 1
ATOM 652 C CA . GLY A 1 77 ? -9.818 -1.981 -11.282 1.00 97.94 77 GLY A CA 1
ATOM 653 C C . GLY A 1 77 ? -8.313 -1.864 -10.992 1.00 97.94 77 GLY A C 1
ATOM 654 O O . GLY A 1 77 ? -7.512 -2.364 -11.783 1.00 97.94 77 GLY A O 1
ATOM 655 N N . ILE A 1 78 ? -7.903 -1.241 -9.879 1.00 98.19 78 ILE A N 1
ATOM 656 C CA . ILE A 1 78 ? -6.495 -1.002 -9.532 1.00 98.19 78 ILE A CA 1
ATOM 657 C C . ILE A 1 78 ? -6.001 -2.076 -8.542 1.00 98.19 78 ILE A C 1
ATOM 659 O O . ILE A 1 78 ? -6.528 -2.175 -7.438 1.00 98.19 78 ILE A O 1
ATOM 663 N N . PRO A 1 79 ? -4.981 -2.887 -8.886 1.00 98.38 79 PRO A N 1
ATOM 664 C CA . PRO A 1 79 ? -4.473 -3.985 -8.060 1.00 98.38 79 PRO A CA 1
ATOM 665 C C . PRO A 1 79 ? -3.402 -3.541 -7.050 1.00 98.38 79 PRO A C 1
ATOM 667 O O . PRO A 1 79 ? -2.562 -4.351 -6.655 1.00 98.38 79 PRO A O 1
ATOM 670 N N . LEU A 1 80 ? -3.379 -2.256 -6.682 1.00 97.69 80 LEU A N 1
ATOM 671 C CA . LEU A 1 80 ? -2.410 -1.693 -5.747 1.00 97.69 80 LEU A CA 1
ATOM 672 C C . LEU A 1 80 ? -3.029 -0.629 -4.841 1.00 97.69 80 LEU A C 1
ATOM 674 O O . LEU A 1 80 ? -3.975 0.051 -5.233 1.00 97.69 80 LEU A O 1
ATOM 678 N N . ILE A 1 81 ? -2.458 -0.473 -3.650 1.00 97.94 81 ILE A N 1
ATOM 679 C CA . ILE A 1 81 ? -2.825 0.561 -2.674 1.00 97.94 81 ILE A CA 1
ATOM 680 C C . ILE A 1 81 ? -1.577 1.280 -2.165 1.00 97.94 81 ILE A C 1
ATOM 682 O O . ILE A 1 81 ? -0.471 0.742 -2.237 1.00 97.94 81 ILE A O 1
ATOM 686 N N . ILE A 1 82 ? -1.751 2.486 -1.625 1.00 96.94 82 ILE A N 1
ATOM 687 C CA . ILE A 1 82 ? -0.698 3.155 -0.856 1.00 96.94 82 ILE A CA 1
ATOM 688 C C . ILE A 1 82 ? -0.518 2.412 0.468 1.00 96.94 82 ILE A C 1
ATOM 690 O O . ILE A 1 82 ? -1.494 2.141 1.164 1.00 96.94 82 ILE A O 1
ATOM 694 N N . ASN A 1 83 ? 0.729 2.133 0.834 1.00 95.75 83 ASN A N 1
ATOM 695 C CA . ASN A 1 83 ? 1.081 1.616 2.148 1.00 95.75 83 ASN A CA 1
ATOM 696 C C . ASN A 1 83 ? 2.209 2.467 2.751 1.00 95.75 83 ASN A C 1
ATOM 698 O O . ASN A 1 83 ? 3.283 2.624 2.167 1.00 95.75 83 ASN A O 1
ATOM 702 N N . THR A 1 84 ? 1.937 3.052 3.915 1.00 93.12 84 THR A N 1
ATOM 703 C CA . THR A 1 84 ? 2.849 3.931 4.650 1.00 93.12 84 THR A CA 1
ATOM 704 C C . THR A 1 84 ? 2.884 3.531 6.119 1.00 93.12 84 THR A C 1
ATOM 706 O O . THR A 1 84 ? 1.987 2.852 6.612 1.00 93.12 84 THR A O 1
ATOM 709 N N . SER A 1 85 ? 3.922 3.963 6.833 1.00 93.50 85 SER A N 1
ATOM 710 C CA . SER A 1 85 ? 4.056 3.712 8.264 1.00 93.50 85 SER A CA 1
ATOM 711 C C . SER A 1 85 ? 2.857 4.265 9.033 1.00 93.50 85 SER A C 1
ATOM 713 O O . SER A 1 85 ? 2.499 5.435 8.887 1.00 93.50 85 SER A O 1
ATOM 715 N N . PHE A 1 86 ? 2.256 3.425 9.874 1.00 95.44 86 PHE A N 1
ATOM 716 C CA . PHE A 1 86 ? 1.209 3.859 10.785 1.00 95.44 86 PHE A CA 1
ATOM 717 C C . PHE A 1 86 ? 1.862 4.496 12.019 1.00 95.44 86 PHE A C 1
ATOM 719 O O . PHE A 1 86 ? 2.218 3.819 12.982 1.00 95.44 86 PHE A O 1
ATOM 726 N N . ASN A 1 87 ? 2.116 5.801 11.929 1.00 93.44 87 ASN A N 1
ATOM 727 C CA . ASN A 1 87 ? 2.704 6.634 12.975 1.00 93.44 87 ASN A CA 1
ATOM 728 C C . ASN A 1 87 ? 2.445 8.123 12.713 1.00 93.44 87 ASN A C 1
ATOM 730 O O . ASN A 1 87 ? 1.986 8.524 11.645 1.00 93.44 87 ASN A O 1
ATOM 734 N N . VAL A 1 88 ? 2.811 8.957 13.686 1.00 89.00 88 VAL A N 1
ATOM 735 C CA . VAL A 1 88 ? 2.975 10.403 13.495 1.00 89.00 88 VAL A CA 1
ATOM 736 C C . VAL A 1 88 ? 4.454 10.757 13.342 1.00 89.00 88 VAL A C 1
ATOM 738 O O . VAL A 1 88 ? 5.340 10.030 13.798 1.00 89.00 88 VAL A O 1
ATOM 741 N N . MET A 1 89 ? 4.741 11.890 12.699 1.00 86.44 89 MET A N 1
ATOM 742 C CA . MET A 1 89 ? 6.113 12.358 12.493 1.00 86.44 89 MET A CA 1
ATOM 743 C C . MET A 1 89 ? 6.868 12.465 13.828 1.00 86.44 89 MET A C 1
ATOM 745 O O . MET A 1 89 ? 6.391 13.089 14.772 1.00 86.44 89 MET A O 1
ATOM 749 N N . GL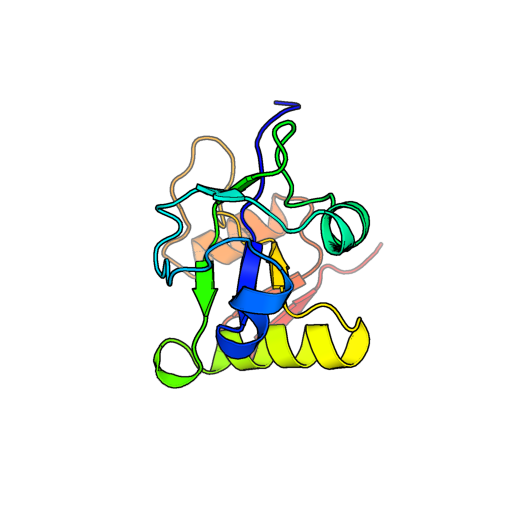Y A 1 90 ? 8.055 11.858 13.897 1.00 87.31 90 GLY A N 1
ATOM 750 C CA . GLY A 1 90 ? 8.885 11.841 15.106 1.00 87.31 90 GLY A CA 1
ATOM 751 C C . GLY A 1 90 ? 8.546 10.733 16.111 1.00 87.31 90 GLY A C 1
ATOM 752 O O . GLY A 1 90 ? 9.199 10.654 17.150 1.00 87.31 90 GLY A O 1
ATOM 753 N N . LYS A 1 91 ? 7.569 9.863 15.819 1.00 91.38 91 LYS A N 1
ATOM 754 C CA . LYS A 1 91 ? 7.251 8.671 16.620 1.00 91.38 91 LYS A CA 1
ATOM 755 C C . LYS A 1 91 ? 7.562 7.380 15.846 1.00 91.38 91 LYS A C 1
ATOM 757 O O . LYS A 1 91 ? 7.500 7.384 14.611 1.00 91.38 91 LYS A O 1
ATOM 762 N N . PRO A 1 92 ? 7.909 6.280 16.541 1.00 94.56 92 PRO A N 1
ATOM 763 C CA . PRO A 1 92 ? 8.032 4.967 15.910 1.00 94.56 92 PRO A CA 1
ATOM 764 C C . PRO A 1 92 ? 6.686 4.495 15.342 1.00 94.56 92 PRO A C 1
ATOM 766 O O . PRO A 1 92 ? 5.641 5.085 15.622 1.00 94.56 92 PRO A O 1
ATOM 769 N N . ILE A 1 93 ? 6.725 3.433 14.535 1.00 96.75 93 ILE A N 1
ATOM 770 C CA . ILE A 1 93 ? 5.517 2.688 14.154 1.00 96.75 93 ILE A CA 1
ATOM 771 C C . ILE A 1 93 ? 4.841 2.183 15.430 1.00 96.75 93 ILE A C 1
ATOM 773 O O . ILE A 1 93 ? 5.533 1.773 16.364 1.00 96.75 93 ILE A O 1
ATOM 777 N N . ILE A 1 94 ? 3.510 2.251 15.459 1.00 96.81 94 ILE A N 1
ATOM 778 C CA . ILE A 1 94 ? 2.708 1.758 16.581 1.00 96.81 94 ILE A CA 1
ATOM 779 C C . ILE A 1 94 ? 3.066 0.306 16.936 1.00 96.81 94 ILE A C 1
ATOM 781 O O . ILE A 1 94 ? 3.398 -0.492 16.057 1.00 96.81 94 ILE A O 1
ATOM 785 N N . HIS A 1 95 ? 2.982 -0.043 18.218 1.00 95.94 95 HIS A N 1
ATOM 786 C CA . HIS A 1 95 ? 3.227 -1.411 18.680 1.00 95.94 95 HIS A CA 1
ATOM 787 C C . HIS A 1 95 ? 2.088 -1.962 19.548 1.00 95.94 95 HIS A C 1
ATOM 789 O O . HIS A 1 95 ? 1.950 -3.179 19.665 1.00 95.94 95 HIS A O 1
ATOM 795 N N . SER A 1 96 ? 1.256 -1.103 20.142 1.00 95.94 96 SER A N 1
ATOM 796 C CA . SER A 1 96 ? 0.102 -1.524 20.943 1.00 95.94 96 SER A CA 1
ATOM 797 C C . SER A 1 96 ? -1.233 -0.988 20.412 1.00 95.94 96 SER A C 1
ATOM 799 O O . SER A 1 96 ? -1.286 -0.116 19.541 1.00 95.94 96 SER A O 1
ATOM 801 N N . VAL A 1 97 ? -2.340 -1.521 20.938 1.00 95.88 97 VAL A N 1
ATOM 802 C CA . VAL A 1 97 ? -3.692 -1.031 20.622 1.00 95.88 97 VAL A CA 1
ATOM 803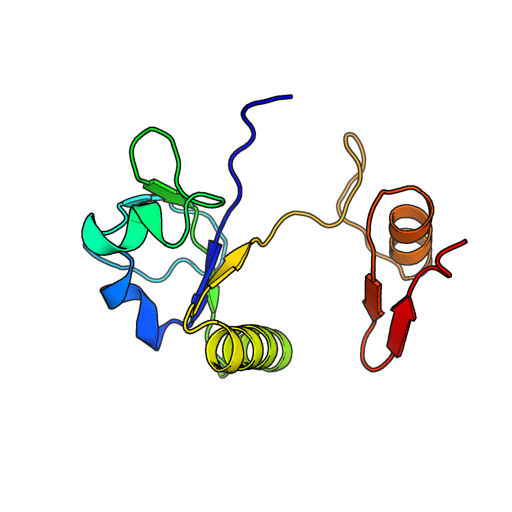 C C . VAL A 1 97 ? -3.863 0.408 21.109 1.00 95.88 97 VAL A C 1
ATOM 805 O O . VAL A 1 97 ? -4.460 1.228 20.418 1.00 95.88 97 VAL A O 1
ATOM 808 N N . GLU A 1 98 ? -3.288 0.740 22.263 1.00 95.38 98 GLU A N 1
ATOM 809 C CA . GLU A 1 98 ? -3.278 2.095 22.812 1.00 95.38 98 GLU A CA 1
ATOM 810 C C . GLU A 1 98 ? -2.550 3.064 21.875 1.00 95.38 98 GLU A C 1
ATOM 812 O O . GLU A 1 98 ? -3.063 4.155 21.622 1.00 95.38 98 GLU A O 1
ATOM 817 N N . ASP A 1 99 ? -1.413 2.655 21.296 1.00 95.75 99 ASP A N 1
ATOM 818 C CA . ASP A 1 99 ? -0.715 3.447 20.278 1.00 95.75 99 ASP A CA 1
ATOM 819 C C . ASP A 1 99 ? -1.600 3.663 19.040 1.00 95.75 99 ASP A C 1
ATOM 821 O O . ASP A 1 99 ? -1.712 4.787 18.545 1.00 95.75 99 ASP A O 1
ATOM 825 N N . ALA A 1 100 ? -2.250 2.602 18.541 1.00 96.25 100 ALA A N 1
ATOM 826 C CA . ALA A 1 100 ? -3.127 2.664 17.370 1.00 96.25 100 ALA A CA 1
ATOM 827 C C . ALA A 1 100 ? -4.294 3.636 17.584 1.00 96.25 100 ALA A C 1
ATOM 829 O O . ALA A 1 100 ? -4.564 4.485 16.732 1.00 96.25 100 ALA A O 1
ATOM 830 N N . ILE A 1 101 ? -4.947 3.547 18.745 1.00 95.25 101 ILE A N 1
ATOM 831 C CA . ILE A 1 101 ? -6.043 4.428 19.156 1.00 95.25 101 ILE A CA 1
ATOM 832 C C . ILE A 1 101 ? -5.541 5.868 19.289 1.00 95.25 101 ILE A C 1
ATOM 834 O O . ILE A 1 101 ? -6.165 6.787 18.756 1.00 95.25 101 ILE A O 1
ATOM 838 N N . ALA A 1 102 ? -4.396 6.082 19.944 1.00 94.12 102 ALA A N 1
ATOM 839 C CA . ALA A 1 102 ? -3.822 7.411 20.118 1.00 94.12 102 ALA A CA 1
ATOM 840 C C . ALA A 1 102 ? -3.508 8.073 18.770 1.00 94.12 102 ALA A C 1
ATOM 842 O O . ALA A 1 102 ? -3.909 9.216 18.543 1.00 94.12 102 ALA A O 1
ATOM 843 N N . VAL A 1 103 ? -2.848 7.364 17.845 1.00 95.56 103 VAL A N 1
ATOM 844 C CA . VAL A 1 103 ? -2.577 7.886 16.495 1.00 95.56 103 VAL A CA 1
ATOM 845 C C . VAL A 1 103 ? -3.883 8.117 15.740 1.00 95.56 103 VAL A C 1
ATOM 847 O O . VAL A 1 103 ? -4.047 9.168 15.123 1.00 95.56 103 VAL A O 1
ATOM 850 N N . PHE A 1 104 ? -4.840 7.192 15.809 1.00 95.75 104 PHE A N 1
ATOM 851 C CA . PHE A 1 104 ? -6.124 7.338 15.132 1.00 95.75 104 PHE A CA 1
ATOM 852 C C . PHE A 1 104 ? -6.858 8.608 15.567 1.00 95.75 104 PHE A C 1
ATOM 854 O O . PHE A 1 104 ? -7.194 9.421 14.710 1.00 95.75 104 PHE A O 1
ATOM 861 N N . PHE A 1 105 ? -7.030 8.857 16.868 1.00 93.75 105 PHE A N 1
ATOM 862 C CA . PHE A 1 105 ? -7.755 10.037 17.360 1.00 93.75 105 PHE A CA 1
ATOM 863 C C . PHE A 1 105 ? -7.001 11.364 17.201 1.00 93.75 105 PHE A C 1
ATOM 865 O O . PHE A 1 105 ? -7.639 12.409 17.117 1.00 93.75 105 PHE A O 1
ATOM 872 N N . THR A 1 106 ? -5.670 11.344 17.113 1.00 92.69 106 THR A N 1
ATOM 873 C CA . THR A 1 106 ? -4.847 12.567 16.999 1.00 92.69 106 THR A CA 1
ATOM 874 C C . THR A 1 106 ? -4.472 12.944 15.565 1.00 92.69 106 THR A C 1
ATOM 876 O O . THR A 1 106 ? -3.810 13.957 15.345 1.00 92.69 106 THR A O 1
ATOM 879 N N . THR A 1 107 ? -4.892 12.156 14.574 1.00 92.75 107 THR A N 1
ATOM 880 C CA . THR A 1 107 ? -4.616 12.395 13.148 1.00 92.75 107 THR A CA 1
ATOM 881 C C . THR A 1 107 ? -5.896 12.616 12.347 1.00 92.75 107 THR A C 1
ATOM 883 O O . THR A 1 107 ? -7.003 12.464 12.857 1.00 92.75 107 THR A O 1
ATOM 886 N N . GLY A 1 108 ? -5.758 12.953 11.064 1.00 92.25 108 GLY A N 1
ATOM 887 C CA . GLY A 1 108 ? -6.875 13.072 10.122 1.00 92.25 108 GLY A CA 1
ATOM 888 C C . GLY A 1 108 ? -7.375 11.744 9.540 1.00 92.25 108 GLY A C 1
ATOM 889 O O . GLY A 1 108 ? -8.014 11.772 8.500 1.00 92.25 108 GLY A O 1
ATOM 890 N N . LEU A 1 109 ? -7.049 10.593 10.141 1.00 95.25 109 LEU A N 1
ATOM 891 C CA . LEU A 1 109 ? -7.537 9.292 9.668 1.00 95.25 109 LEU A CA 1
ATOM 892 C C . LEU A 1 109 ? -9.059 9.173 9.842 1.00 95.25 109 LEU A C 1
ATOM 894 O O . LEU A 1 109 ? -9.584 9.535 10.901 1.00 95.25 109 LEU A O 1
ATOM 898 N N . ASP A 1 110 ? -9.725 8.625 8.823 1.00 95.44 110 ASP A N 1
ATOM 899 C CA . ASP A 1 110 ? -11.182 8.431 8.779 1.00 95.44 110 ASP A CA 1
ATOM 900 C C . ASP A 1 110 ? -11.638 7.161 9.513 1.00 95.44 110 ASP A C 1
ATOM 902 O O . ASP A 1 110 ? -12.633 7.174 10.240 1.00 95.44 110 ASP A O 1
ATOM 906 N N . ALA A 1 111 ? -10.887 6.071 9.338 1.00 96.88 111 ALA A N 1
ATOM 907 C CA . ALA A 1 111 ? -11.202 4.755 9.879 1.00 96.88 111 ALA A CA 1
ATOM 908 C C . ALA A 1 111 ? -9.953 4.031 10.406 1.00 96.88 111 ALA A C 1
ATOM 910 O O . ALA A 1 111 ? -8.842 4.226 9.907 1.00 96.88 111 ALA A O 1
ATOM 911 N N . LEU A 1 112 ? -10.156 3.168 11.400 1.00 97.12 112 LEU A N 1
ATOM 912 C CA . LEU A 1 112 ? -9.162 2.272 11.982 1.00 97.12 112 LEU A CA 1
ATOM 913 C C . LEU A 1 112 ? -9.728 0.853 12.001 1.00 97.12 112 LEU A C 1
ATOM 915 O O . LEU A 1 112 ? -10.810 0.623 12.533 1.00 97.12 112 LEU A O 1
ATOM 919 N N . VAL A 1 113 ? -8.975 -0.100 11.456 1.00 96.81 113 VAL A N 1
ATOM 920 C CA . VAL A 1 113 ? -9.307 -1.527 11.517 1.00 96.81 113 VAL A CA 1
ATOM 921 C C . VAL A 1 113 ? -8.309 -2.226 12.432 1.00 96.81 113 VAL A C 1
ATOM 923 O O . VAL A 1 113 ? -7.102 -2.140 12.204 1.00 96.81 113 VAL A O 1
ATOM 926 N N . ILE A 1 114 ? -8.810 -2.915 13.457 1.00 95.50 114 ILE A N 1
ATOM 927 C CA . ILE A 1 114 ? -8.020 -3.779 14.341 1.00 95.50 114 ILE A CA 1
ATOM 928 C C . ILE A 1 114 ? -8.684 -5.148 14.353 1.00 95.50 114 ILE A C 1
ATOM 930 O O . ILE A 1 114 ? -9.782 -5.307 14.884 1.00 95.50 114 ILE A O 1
ATOM 934 N N . GLU A 1 115 ? -8.003 -6.135 13.778 1.00 92.50 115 GLU A N 1
ATOM 935 C CA . GLU A 1 115 ? -8.564 -7.465 13.536 1.00 92.50 115 GLU A CA 1
ATOM 936 C C . GLU A 1 115 ? -9.927 -7.384 12.832 1.00 92.50 115 GLU A C 1
ATOM 938 O O . GLU A 1 115 ? -9.985 -6.950 11.683 1.00 92.50 115 GLU A O 1
ATOM 943 N N . ASP A 1 116 ? -11.001 -7.779 13.513 1.00 95.12 116 ASP A N 1
ATOM 944 C CA . ASP A 1 116 ? -12.360 -7.825 12.970 1.00 95.12 116 ASP A CA 1
ATOM 945 C C . ASP A 1 116 ? -13.212 -6.613 13.401 1.00 95.12 116 ASP A C 1
ATOM 947 O O . ASP A 1 116 ? -14.424 -6.587 13.191 1.00 95.12 116 ASP A O 1
ATOM 951 N N . TRP A 1 117 ? -12.584 -5.598 14.006 1.00 96.56 117 TRP A N 1
ATOM 952 C CA . TRP A 1 117 ? -13.239 -4.376 14.468 1.00 96.56 117 TRP A CA 1
ATOM 953 C C . TRP A 1 117 ? -12.917 -3.198 13.557 1.00 96.56 117 TRP A C 1
ATOM 955 O O . TRP A 1 117 ? -11.751 -2.910 13.282 1.00 96.56 117 TRP A O 1
ATOM 965 N N . LEU A 1 118 ? -13.962 -2.483 13.145 1.00 96.81 118 LEU A N 1
ATOM 966 C CA . LEU A 1 118 ? -13.882 -1.219 12.423 1.00 96.81 118 LEU A CA 1
ATOM 967 C C . LEU A 1 118 ? -14.313 -0.083 13.354 1.00 96.81 118 LEU A C 1
ATOM 969 O O . LEU A 1 118 ? -15.422 -0.092 13.886 1.00 96.81 118 LEU A O 1
ATOM 973 N N . PHE A 1 119 ? -13.439 0.902 13.516 1.00 96.69 119 PHE A N 1
ATOM 974 C CA . PHE A 1 119 ? -13.700 2.139 14.236 1.00 96.69 119 PHE A CA 1
ATOM 975 C C . PHE A 1 119 ? -13.731 3.291 13.237 1.00 96.69 119 PHE A C 1
ATOM 977 O O . PHE A 1 119 ? -12.783 3.483 12.477 1.00 96.69 119 PHE A O 1
ATOM 984 N N . GLU A 1 120 ? -14.795 4.081 13.265 1.00 96.44 120 GLU A N 1
ATOM 985 C CA . GLU A 1 120 ? -14.946 5.286 12.452 1.00 96.44 120 GLU A CA 1
ATOM 986 C C . GLU A 1 120 ? -15.149 6.479 13.378 1.00 96.44 120 GLU A C 1
ATOM 988 O O . GLU A 1 120 ? -15.806 6.372 14.418 1.00 96.44 120 GLU A O 1
ATOM 993 N N . LYS A 1 121 ? -14.583 7.631 13.018 1.00 92.06 121 LYS A N 1
ATOM 994 C CA . LYS A 1 121 ? -14.886 8.862 13.749 1.00 92.06 121 LYS A CA 1
ATOM 995 C C . LYS A 1 121 ? -16.282 9.329 13.375 1.00 92.06 121 LYS A C 1
ATOM 997 O O . LYS A 1 121 ? -16.617 9.426 12.194 1.00 92.06 121 LYS A O 1
ATOM 1002 N N . SER A 1 122 ? -17.079 9.658 14.385 1.00 86.69 122 SER A N 1
ATOM 1003 C CA . SER A 1 122 ? -18.338 10.366 14.192 1.00 86.69 122 SER A CA 1
ATOM 1004 C C . SER A 1 122 ? -18.065 11.667 13.441 1.00 86.69 122 SER A C 1
ATOM 1006 O O . SER A 1 122 ? -17.274 12.496 13.890 1.00 86.69 122 SER A O 1
ATOM 1008 N N . LYS A 1 123 ? -18.693 11.808 12.274 1.00 72.62 123 LYS A N 1
ATOM 1009 C CA . LYS A 1 123 ? -18.704 13.057 11.517 1.00 72.62 123 LYS A CA 1
ATOM 1010 C C . LYS A 1 123 ? -19.674 13.990 12.238 1.00 72.62 123 LYS A C 1
ATOM 1012 O O . LYS A 1 123 ? -20.871 13.708 12.238 1.00 72.62 123 LYS A O 1
ATOM 1017 N N . GLU A 1 124 ? -19.146 15.002 12.922 1.00 60.00 124 GLU A N 1
ATOM 1018 C CA . GLU A 1 124 ? -19.946 16.161 13.348 1.00 60.00 124 GLU A CA 1
ATOM 1019 C C . GLU A 1 124 ? -20.441 16.949 12.130 1.00 60.00 124 GLU A C 1
ATOM 1021 O O . GLU A 1 124 ? -19.691 17.026 11.124 1.00 60.00 124 GLU A O 1
#

Organism: NCBI:txid412755

InterPro domains:
  IPR031730 Carbamoyltransferase, C-terminal [PF16861] (1-121)
  IPR038152 Carbamoyltransferase, C-terminal domain superfamily [G3DSA:3.90.870.20] (1-119)
  IPR051338 NodU/CmcH Carbamoyltransferase [PTHR34847] (1-123)

pLDDT: mean 94.11, std 7.94, range [50.5, 98.75]

Secondary structure (DSSP, 8-state):
-TT-PPEEEEEGGGHHHHBTT----TTS--EEEBPGGGGGG-GGG--TTSEEE-EEE-TTT-HHHHHHHHHHHHHHS--EEEE--SS-TTSPPP-SHHHHHHHHHHSS-SEEEETTEEEE----